Protein AF-A0A817PTA2-F1 (afdb_monomer_lite)

Radius of gyration: 47.69 Å; chains: 1; bounding box: 137×33×116 Å

Sequence (138 aa):
MSSNSASPVATESNGPLSSGISLTSTTACDDRTCSTAKCALCLHCSQQYCFVHFLKHNEQLSLNAYNFTLAIDQLVEDQIKNLKLDESLRRTIHSLDQWRKNLIRTIEYVYQEKLSSIKSNYIQLSNYLQQFQFEQSS

Structure (mmCIF, N/CA/C/O backbone):
data_AF-A0A817PTA2-F1
#
_entry.id   AF-A0A817PTA2-F1
#
loop_
_atom_site.group_PDB
_atom_site.id
_atom_site.type_symbol
_atom_site.label_atom_id
_atom_site.label_alt_id
_atom_site.label_comp_id
_atom_site.label_asym_id
_atom_site.label_entity_id
_atom_site.label_seq_id
_atom_site.pdbx_PDB_ins_code
_atom_site.Cartn_x
_atom_site.Cartn_y
_atom_site.Cartn_z
_atom_site.occupancy
_atom_site.B_iso_or_equiv
_atom_site.auth_seq_id
_atom_site.auth_comp_id
_atom_site.auth_asym_id
_atom_site.auth_atom_id
_atom_site.pdbx_PDB_model_num
ATOM 1 N N . MET A 1 1 ? 91.886 -22.138 -30.788 1.00 37.72 1 MET A N 1
ATOM 2 C CA . MET A 1 1 ? 90.769 -23.017 -31.193 1.00 37.72 1 MET A CA 1
ATOM 3 C C . MET A 1 1 ? 89.568 -22.552 -30.378 1.00 37.72 1 MET A C 1
ATOM 5 O O . MET A 1 1 ? 89.626 -22.683 -29.167 1.00 37.72 1 MET A O 1
ATOM 9 N N . SER A 1 2 ? 88.738 -21.639 -30.899 1.00 37.03 2 SER A N 1
ATOM 10 C CA . SER A 1 2 ? 87.496 -21.935 -31.658 1.00 37.03 2 SER A CA 1
ATOM 11 C C . SER A 1 2 ? 86.512 -22.720 -30.760 1.00 37.03 2 SER A C 1
ATOM 13 O O . SER A 1 2 ? 86.901 -23.774 -30.282 1.00 37.03 2 SER A O 1
ATOM 15 N N . SER A 1 3 ? 85.280 -22.308 -30.429 1.00 38.25 3 SER A N 1
ATOM 16 C CA . SER A 1 3 ? 84.299 -21.501 -31.167 1.00 38.25 3 SER A CA 1
ATOM 17 C C . SER A 1 3 ? 83.115 -21.053 -30.277 1.00 38.25 3 SER A C 1
ATOM 19 O O . SER A 1 3 ? 82.747 -21.754 -29.345 1.00 38.25 3 SER A O 1
ATOM 21 N N . ASN A 1 4 ? 82.514 -19.925 -30.673 1.00 38.53 4 ASN A N 1
ATOM 22 C CA . ASN A 1 4 ? 81.093 -19.531 -30.741 1.00 38.53 4 ASN A CA 1
ATOM 23 C C . ASN A 1 4 ? 80.056 -19.754 -29.616 1.00 38.53 4 ASN A C 1
ATOM 25 O O . ASN A 1 4 ? 79.718 -20.859 -29.207 1.00 38.53 4 ASN A O 1
ATOM 29 N N . SER A 1 5 ? 79.424 -18.613 -29.324 1.00 45.66 5 SER A N 1
ATOM 30 C CA . SER A 1 5 ? 78.150 -18.307 -28.670 1.00 45.66 5 SER A CA 1
ATOM 31 C C . SER A 1 5 ? 76.898 -18.879 -29.357 1.00 45.66 5 SER A C 1
ATOM 33 O O . SER A 1 5 ? 76.842 -18.897 -30.584 1.00 45.66 5 SER A O 1
ATOM 35 N N . ALA A 1 6 ? 75.860 -19.198 -28.566 1.00 37.19 6 ALA A N 1
ATOM 36 C CA . ALA A 1 6 ? 74.471 -18.701 -28.684 1.00 37.19 6 ALA A CA 1
ATOM 37 C C . ALA A 1 6 ? 73.529 -19.505 -27.758 1.00 37.19 6 ALA A C 1
ATOM 39 O O . ALA A 1 6 ? 73.416 -20.720 -27.897 1.00 37.19 6 ALA A O 1
ATOM 40 N N . SER A 1 7 ? 72.821 -18.824 -26.850 1.00 42.94 7 SER A N 1
ATOM 41 C CA . SER A 1 7 ? 71.693 -19.388 -26.085 1.00 42.94 7 SER A CA 1
ATOM 42 C C . SER A 1 7 ? 70.368 -18.920 -26.705 1.00 42.94 7 SER A C 1
ATOM 44 O O . SER A 1 7 ? 70.291 -17.765 -27.131 1.00 42.94 7 SER A O 1
ATOM 46 N N . PRO A 1 8 ? 69.332 -19.775 -26.783 1.00 43.94 8 PRO A N 1
ATOM 47 C CA . PRO A 1 8 ? 68.105 -19.474 -27.511 1.00 43.94 8 PRO A CA 1
ATOM 48 C C . PRO A 1 8 ? 67.185 -18.537 -26.718 1.00 43.94 8 PRO A C 1
ATOM 50 O O . PRO A 1 8 ? 66.996 -18.684 -25.512 1.00 43.94 8 PRO A O 1
ATOM 53 N N . VAL A 1 9 ? 66.595 -17.580 -27.433 1.00 41.28 9 VAL A N 1
ATOM 54 C CA . VAL A 1 9 ? 65.536 -16.685 -26.956 1.00 41.28 9 VAL A CA 1
ATOM 55 C C . VAL A 1 9 ? 64.239 -17.482 -26.793 1.00 41.28 9 VAL A C 1
ATOM 57 O O . VAL A 1 9 ? 63.790 -18.153 -27.724 1.00 41.28 9 VAL A O 1
ATOM 60 N N . ALA A 1 10 ? 63.629 -17.396 -25.610 1.00 39.06 10 ALA A N 1
ATOM 61 C CA . ALA A 1 10 ? 62.280 -17.884 -25.354 1.00 39.06 10 ALA A CA 1
ATOM 62 C C . ALA A 1 10 ? 61.287 -17.127 -26.250 1.00 39.06 10 ALA A C 1
ATOM 64 O O . ALA A 1 10 ? 61.182 -15.905 -26.176 1.00 39.06 10 ALA A O 1
ATOM 65 N N . THR A 1 11 ? 60.584 -17.854 -27.118 1.00 41.44 11 THR A N 1
ATOM 66 C CA . THR A 1 11 ? 59.495 -17.303 -27.931 1.00 41.44 11 THR A CA 1
ATOM 67 C C . THR A 1 11 ? 58.186 -17.664 -27.240 1.00 41.44 11 THR A C 1
ATOM 69 O O . THR A 1 11 ? 57.843 -18.841 -27.148 1.00 41.44 11 THR A O 1
ATOM 72 N N . GLU A 1 12 ? 57.488 -16.664 -26.703 1.00 41.22 12 GLU A N 1
ATOM 73 C CA . GLU A 1 12 ? 56.163 -16.827 -26.108 1.00 41.22 12 GLU A CA 1
ATOM 74 C C . GLU A 1 12 ? 55.150 -17.241 -27.181 1.00 41.22 12 GLU A C 1
ATOM 76 O O . GLU A 1 12 ? 54.826 -16.498 -28.108 1.00 41.22 12 GLU A O 1
ATOM 81 N N . SER A 1 13 ? 54.638 -18.459 -27.039 1.00 44.88 13 SER A N 1
ATOM 82 C CA . SER A 1 13 ? 53.473 -18.964 -27.748 1.00 44.88 13 SER A CA 1
ATOM 83 C C . SER A 1 13 ? 52.199 -18.439 -27.079 1.00 44.88 13 SER A C 1
ATOM 85 O O . SER A 1 13 ? 51.704 -19.051 -26.136 1.00 44.88 13 SER A O 1
ATOM 87 N N . ASN A 1 14 ? 51.646 -17.336 -27.580 1.00 40.00 14 ASN A N 1
ATOM 88 C CA . ASN A 1 14 ? 50.284 -16.907 -27.257 1.00 40.00 14 ASN A CA 1
ATOM 89 C C . ASN A 1 14 ? 49.421 -16.999 -28.516 1.00 40.00 14 ASN A C 1
ATOM 91 O O . ASN A 1 14 ? 49.370 -16.078 -29.328 1.00 40.00 14 ASN A O 1
ATOM 95 N N . GLY A 1 15 ? 48.741 -18.132 -28.688 1.00 40.53 15 GLY A N 1
ATOM 96 C CA . GLY A 1 15 ? 47.577 -18.184 -29.567 1.00 40.53 15 GLY A CA 1
ATOM 97 C C . GLY A 1 15 ? 46.357 -17.592 -28.857 1.00 40.53 15 GLY A C 1
ATOM 98 O O . GLY A 1 15 ? 46.237 -17.746 -27.642 1.00 40.53 15 GLY A O 1
ATOM 99 N N . PRO A 1 16 ? 45.402 -16.997 -29.587 1.00 42.09 16 PRO A N 1
ATOM 100 C CA . PRO A 1 16 ? 44.031 -16.925 -29.119 1.00 42.09 16 PRO A CA 1
ATOM 101 C C . PRO A 1 16 ? 43.144 -17.912 -29.882 1.00 42.09 16 PRO A C 1
ATOM 103 O O . PRO A 1 16 ? 43.141 -17.989 -31.111 1.00 42.09 16 PRO A O 1
ATOM 106 N N . LEU A 1 17 ? 42.383 -18.650 -29.076 1.00 35.66 17 LEU A N 1
ATOM 107 C CA . LEU A 1 17 ? 41.215 -19.454 -29.405 1.00 35.66 17 LEU A CA 1
ATOM 108 C C . LEU A 1 17 ? 40.290 -18.779 -30.431 1.00 35.66 17 LEU A C 1
ATOM 110 O O . LEU A 1 17 ? 39.955 -17.601 -30.329 1.00 35.66 17 LEU A O 1
ATOM 114 N N . SER A 1 18 ? 39.801 -19.598 -31.359 1.00 42.44 18 SER A N 1
ATOM 115 C CA . SER A 1 18 ? 38.672 -19.290 -32.231 1.00 42.44 18 SER A CA 1
ATOM 116 C C . SER A 1 18 ? 37.392 -19.030 -31.433 1.00 42.44 18 SER A C 1
ATOM 118 O O . SER A 1 18 ? 36.870 -19.940 -30.795 1.00 42.44 18 SER A O 1
ATOM 120 N N . SER A 1 19 ? 36.821 -17.840 -31.601 1.00 40.50 19 SER A N 1
ATOM 121 C CA . SER A 1 19 ? 35.368 -17.653 -31.633 1.00 40.50 19 SER A CA 1
ATOM 122 C C . SER A 1 19 ? 35.022 -17.282 -33.068 1.00 40.50 19 SER A C 1
ATOM 124 O O . SER A 1 19 ? 35.173 -16.134 -33.481 1.00 40.50 19 SER A O 1
ATOM 126 N N . GLY A 1 20 ? 34.653 -18.290 -33.860 1.00 39.00 20 GLY A N 1
ATOM 127 C CA . GLY A 1 20 ? 34.265 -18.141 -35.257 1.00 39.00 20 GLY A CA 1
ATOM 128 C C . GLY A 1 20 ? 32.968 -17.352 -35.393 1.00 39.00 20 GLY A C 1
ATOM 129 O O . GLY A 1 20 ? 31.898 -17.931 -35.539 1.00 39.00 20 GLY A O 1
ATOM 130 N N . ILE A 1 21 ? 33.065 -16.025 -35.379 1.00 44.75 21 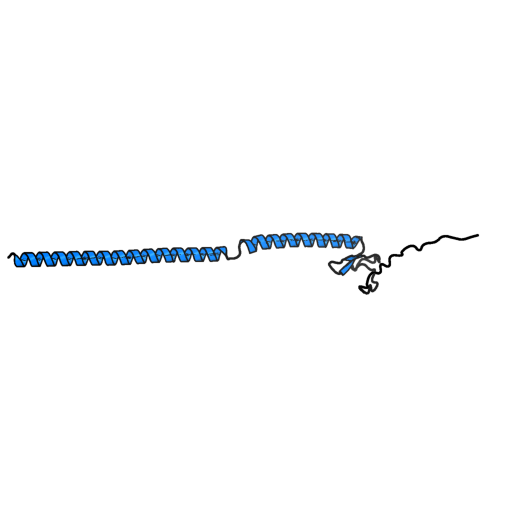ILE A N 1
ATOM 131 C CA . ILE A 1 21 ? 32.082 -15.165 -36.027 1.00 44.75 21 ILE A CA 1
ATOM 132 C C . ILE A 1 21 ? 32.496 -15.170 -37.494 1.00 44.75 21 ILE A C 1
ATOM 134 O O . ILE A 1 21 ? 33.530 -14.604 -37.849 1.00 44.75 21 ILE A O 1
ATOM 138 N N . SER A 1 22 ? 31.737 -15.858 -38.348 1.00 38.38 22 SER A N 1
ATOM 139 C CA . SER A 1 22 ? 31.883 -15.671 -39.790 1.00 38.38 22 SER A CA 1
ATOM 140 C C . SER A 1 22 ? 31.573 -14.207 -40.092 1.00 38.38 22 SER A C 1
ATOM 142 O O . SER A 1 22 ? 30.410 -13.828 -40.202 1.00 38.38 22 SER A O 1
ATOM 144 N N . LEU A 1 23 ? 32.613 -13.373 -40.198 1.00 47.88 23 LEU A N 1
ATOM 145 C CA . LEU A 1 23 ? 32.540 -12.079 -40.862 1.00 47.88 23 LEU A CA 1
ATOM 146 C C . LEU A 1 23 ? 32.273 -12.364 -42.344 1.00 47.88 23 LEU A C 1
ATOM 148 O O . LEU A 1 23 ? 33.177 -12.344 -43.179 1.00 47.88 23 LEU A O 1
ATOM 152 N N . THR A 1 24 ? 31.023 -12.656 -42.696 1.00 48.19 24 THR A N 1
ATOM 153 C CA . THR A 1 24 ? 30.568 -12.500 -44.073 1.00 48.19 24 THR A CA 1
ATOM 154 C C . THR A 1 24 ? 30.580 -11.008 -44.365 1.00 48.19 24 THR A C 1
ATOM 156 O O . THR A 1 24 ? 29.626 -10.290 -44.077 1.00 48.19 24 THR A O 1
ATOM 159 N N . SER A 1 25 ? 31.740 -10.563 -44.852 1.00 54.16 25 SER A N 1
ATOM 160 C CA . SER A 1 25 ? 32.028 -9.318 -45.554 1.00 54.16 25 SER A CA 1
ATOM 161 C C . SER A 1 25 ? 30.770 -8.648 -46.111 1.00 54.16 25 SER A C 1
ATOM 163 O O . SER A 1 25 ? 30.390 -8.855 -47.261 1.00 54.16 25 SER A O 1
ATOM 165 N N . THR A 1 26 ? 30.161 -7.789 -45.306 1.00 56.81 26 THR A N 1
ATOM 166 C CA . THR A 1 26 ? 29.329 -6.708 -45.817 1.00 56.81 26 THR A CA 1
ATOM 167 C C . THR A 1 26 ? 29.875 -5.474 -45.146 1.00 56.81 26 THR A C 1
ATOM 169 O O . THR A 1 26 ? 29.520 -5.173 -44.022 1.00 56.81 26 THR A O 1
ATOM 172 N N . THR A 1 27 ? 30.847 -4.835 -45.788 1.00 65.94 27 THR A N 1
ATOM 173 C CA . THR A 1 27 ? 31.553 -3.659 -45.263 1.00 65.94 27 THR A CA 1
ATOM 174 C C . THR A 1 27 ? 30.739 -2.367 -45.423 1.00 65.94 27 THR A C 1
ATOM 176 O O . THR A 1 27 ? 31.224 -1.272 -45.138 1.00 65.94 27 THR A O 1
ATOM 179 N N . ALA A 1 28 ? 29.501 -2.483 -45.905 1.00 74.81 28 ALA A N 1
ATOM 180 C CA . ALA A 1 28 ? 28.605 -1.376 -46.183 1.00 74.81 28 ALA A CA 1
ATOM 181 C C . ALA A 1 28 ? 27.877 -0.901 -44.920 1.00 74.81 28 ALA A C 1
ATOM 183 O O . ALA A 1 28 ? 27.658 -1.656 -43.978 1.00 74.81 28 ALA A O 1
ATOM 184 N N . CYS A 1 29 ? 27.514 0.376 -44.921 1.00 82.75 29 CYS A N 1
ATOM 185 C CA . CYS A 1 29 ? 26.744 0.989 -43.851 1.00 82.75 29 CYS A CA 1
ATOM 186 C C . CYS A 1 29 ? 25.283 0.524 -43.936 1.00 82.75 29 CYS A C 1
ATOM 188 O O . CYS A 1 29 ? 24.697 0.549 -45.014 1.00 82.75 29 CYS A O 1
ATOM 190 N N . ASP A 1 30 ? 24.670 0.194 -42.801 1.00 85.81 30 ASP A N 1
ATOM 191 C CA . ASP A 1 30 ? 23.260 -0.218 -42.716 1.00 85.81 30 ASP A CA 1
ATOM 192 C C . ASP A 1 30 ? 22.273 0.947 -42.904 1.00 85.81 30 ASP A C 1
ATOM 194 O O . ASP A 1 30 ? 21.062 0.744 -43.038 1.00 85.81 30 ASP A O 1
ATOM 198 N N . ASP A 1 31 ? 22.774 2.185 -42.952 1.00 82.50 31 ASP A N 1
ATOM 199 C CA . ASP A 1 31 ? 21.988 3.301 -43.461 1.00 82.50 31 ASP A CA 1
ATOM 200 C C . ASP A 1 31 ? 21.835 3.125 -44.975 1.00 82.50 31 ASP A C 1
ATOM 202 O O . ASP A 1 31 ? 22.796 3.271 -45.731 1.00 82.50 31 ASP A O 1
ATOM 206 N N . ARG A 1 32 ? 20.607 2.827 -45.414 1.00 77.62 32 ARG A N 1
ATOM 207 C CA . ARG A 1 32 ? 20.261 2.498 -46.808 1.00 77.62 32 ARG A CA 1
ATOM 208 C C . ARG A 1 32 ? 20.653 3.577 -47.820 1.00 77.62 32 ARG A C 1
ATOM 210 O O . ARG A 1 32 ? 20.700 3.294 -49.013 1.00 77.62 32 ARG A O 1
ATOM 217 N N . THR A 1 33 ? 20.892 4.804 -47.364 1.00 82.12 33 THR A N 1
ATOM 218 C CA . THR A 1 33 ? 21.299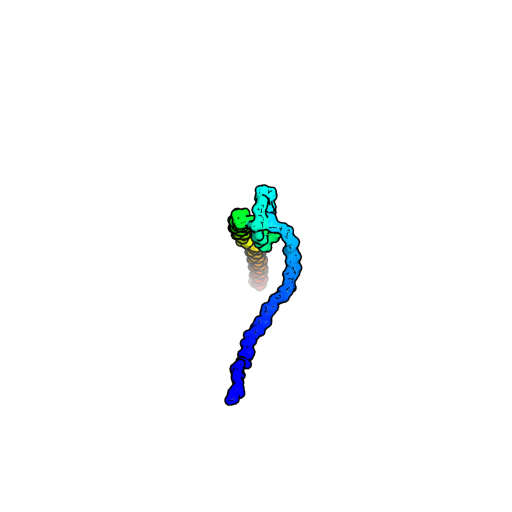 5.931 -48.215 1.00 82.12 33 THR A CA 1
ATOM 219 C C . THR A 1 33 ? 22.817 6.123 -48.279 1.00 82.12 33 THR A C 1
ATOM 221 O O . THR A 1 33 ? 23.312 6.926 -49.069 1.00 82.12 33 THR A O 1
ATOM 224 N N . CYS A 1 34 ? 23.573 5.371 -47.479 1.00 82.81 34 CYS A N 1
ATOM 225 C CA . CYS A 1 34 ? 25.013 5.485 -47.338 1.00 82.81 34 CYS A CA 1
ATOM 226 C C . CYS A 1 34 ? 25.743 4.375 -48.102 1.00 82.81 34 CYS A C 1
ATOM 228 O O . CYS A 1 34 ? 25.618 3.196 -47.793 1.00 82.81 34 CYS A O 1
ATOM 230 N N . SER A 1 35 ? 26.584 4.755 -49.064 1.00 78.56 35 SER A N 1
ATOM 231 C CA . SER A 1 35 ? 27.403 3.824 -49.856 1.00 78.56 35 SER A CA 1
ATOM 232 C C . SER A 1 35 ? 28.805 3.577 -49.276 1.00 78.56 35 SER A C 1
ATOM 234 O O . SER A 1 35 ? 29.649 2.951 -49.918 1.00 78.56 35 SER A O 1
ATOM 236 N N . THR A 1 36 ? 29.091 4.073 -48.068 1.00 80.75 36 THR A N 1
ATOM 237 C CA . THR A 1 36 ? 30.429 3.994 -47.467 1.00 80.75 36 THR A CA 1
ATOM 238 C C . THR A 1 36 ? 30.770 2.562 -47.055 1.00 80.75 36 THR A C 1
ATOM 240 O O . THR A 1 36 ? 30.088 1.971 -46.225 1.00 80.75 36 THR A O 1
ATOM 243 N N . ALA A 1 37 ? 31.879 2.037 -47.586 1.00 71.81 37 ALA A N 1
ATOM 244 C CA . ALA A 1 37 ? 32.356 0.670 -47.352 1.00 71.81 37 ALA A CA 1
ATOM 245 C C . ALA A 1 37 ? 33.306 0.519 -46.141 1.00 71.81 37 ALA A C 1
ATOM 247 O O . ALA A 1 37 ? 33.968 -0.501 -45.993 1.00 71.81 37 ALA A O 1
ATOM 248 N N . LYS A 1 38 ? 33.469 1.549 -45.304 1.00 75.81 38 LYS A N 1
ATOM 249 C CA . LYS A 1 38 ? 34.291 1.485 -44.082 1.00 75.81 38 LYS A CA 1
ATOM 250 C C . LYS A 1 38 ? 33.379 1.640 -42.877 1.00 75.81 38 LYS A C 1
ATOM 252 O O . LYS A 1 38 ? 33.096 2.768 -42.470 1.00 75.81 38 LYS A O 1
ATOM 257 N N . CYS A 1 39 ? 32.917 0.513 -42.347 1.00 81.19 39 CYS A N 1
ATOM 258 C CA . CYS A 1 39 ? 31.938 0.473 -41.269 1.00 81.19 39 CYS A CA 1
ATOM 259 C C . CYS A 1 39 ? 32.453 -0.294 -40.052 1.00 81.19 39 CYS A C 1
ATOM 261 O O . CYS A 1 39 ? 33.237 -1.233 -40.176 1.00 81.19 39 CYS A O 1
ATOM 263 N N . ALA A 1 40 ? 32.014 0.142 -38.876 1.00 82.06 40 ALA A N 1
ATOM 264 C CA . ALA A 1 40 ? 32.222 -0.525 -37.603 1.00 82.06 40 ALA A CA 1
ATOM 265 C C . ALA A 1 40 ? 30.901 -1.138 -37.126 1.00 82.06 40 ALA A C 1
ATOM 267 O O . ALA A 1 40 ? 29.828 -0.581 -37.363 1.00 82.06 40 ALA A O 1
ATOM 268 N N . LEU A 1 41 ? 30.988 -2.276 -36.440 1.00 84.69 41 LEU A N 1
ATOM 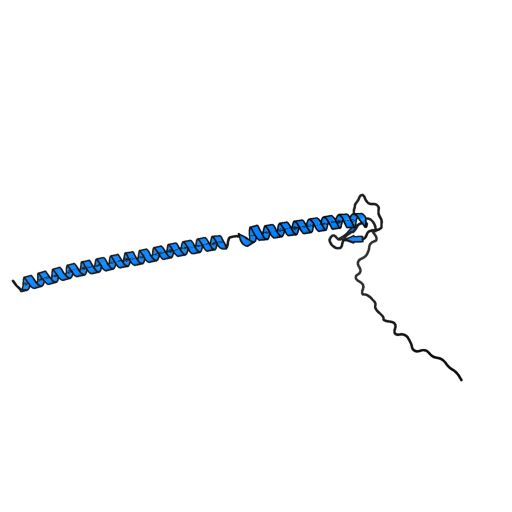269 C CA . LEU A 1 41 ? 29.840 -2.960 -35.855 1.00 84.69 41 LEU A CA 1
ATOM 270 C C . LEU A 1 41 ? 29.442 -2.298 -34.529 1.00 84.69 41 LEU A C 1
ATOM 272 O O . LEU A 1 41 ? 30.251 -2.194 -33.608 1.00 84.69 41 LEU A O 1
ATOM 276 N N . CYS A 1 42 ? 28.179 -1.907 -34.403 1.00 85.62 42 CYS A N 1
ATOM 277 C CA . CYS A 1 42 ? 27.570 -1.562 -33.128 1.00 85.62 42 CYS A CA 1
ATOM 278 C C . CYS A 1 42 ? 27.214 -2.843 -32.368 1.00 85.62 42 CYS A C 1
ATOM 280 O O . CYS A 1 42 ? 26.366 -3.619 -32.803 1.00 85.62 42 CYS A O 1
ATOM 282 N N . LEU A 1 43 ? 27.828 -3.065 -31.206 1.00 84.25 43 LEU A N 1
ATOM 283 C CA . LEU A 1 43 ? 27.586 -4.274 -30.409 1.00 84.25 43 LEU A CA 1
ATOM 284 C C . LEU A 1 43 ? 26.217 -4.287 -29.710 1.00 84.25 43 LEU A C 1
ATOM 286 O O . LEU A 1 43 ? 25.753 -5.354 -29.324 1.00 84.25 43 LEU A O 1
ATOM 290 N N . HIS A 1 44 ? 25.555 -3.134 -29.572 1.00 83.38 44 HIS A N 1
ATOM 291 C CA . HIS A 1 44 ? 24.237 -3.045 -28.937 1.00 83.38 44 HIS A CA 1
ATOM 292 C C . HIS A 1 44 ? 23.094 -3.520 -29.842 1.00 83.38 44 HIS A C 1
ATOM 294 O O . HIS A 1 44 ? 22.144 -4.121 -29.351 1.00 83.38 44 HIS A O 1
ATOM 300 N N . CYS A 1 45 ? 23.173 -3.255 -31.147 1.00 86.25 45 CYS A N 1
ATOM 301 C CA . CYS A 1 45 ? 22.115 -3.585 -32.112 1.00 86.25 45 CYS A CA 1
ATOM 302 C C . CYS A 1 45 ? 22.587 -4.494 -33.256 1.00 86.25 45 CYS A C 1
ATOM 304 O O . CYS A 1 45 ? 21.796 -4.833 -34.132 1.00 86.25 45 CYS A O 1
ATOM 306 N N . SER A 1 46 ? 23.870 -4.868 -33.260 1.00 88.31 46 SER A N 1
ATOM 307 C CA . SER A 1 46 ? 24.520 -5.669 -34.304 1.00 88.31 46 SER A CA 1
ATOM 308 C C . SER A 1 46 ? 24.458 -5.055 -35.712 1.00 88.31 46 SER A C 1
ATOM 310 O O . SER A 1 46 ? 24.623 -5.775 -36.694 1.00 88.31 46 SER A O 1
ATOM 312 N N . GLN A 1 47 ? 24.256 -3.737 -35.817 1.00 87.81 47 GLN A N 1
ATOM 313 C CA . GLN A 1 47 ? 24.242 -2.998 -37.086 1.00 87.81 47 GLN A CA 1
ATOM 314 C C . GLN A 1 47 ? 25.614 -2.396 -37.397 1.00 87.81 47 GLN A C 1
ATOM 316 O O . GLN A 1 47 ? 26.362 -2.024 -36.493 1.00 87.81 47 GLN A O 1
ATOM 321 N N . GLN A 1 48 ? 25.956 -2.294 -38.676 1.00 88.25 48 GLN A N 1
ATOM 322 C CA . GLN A 1 48 ? 27.208 -1.734 -39.164 1.00 88.25 48 GLN A CA 1
ATOM 323 C C . GLN A 1 48 ? 27.028 -0.293 -39.625 1.00 88.25 48 GLN A C 1
ATOM 325 O O . GLN A 1 48 ? 26.192 0.011 -40.472 1.00 88.25 48 GLN A O 1
ATOM 330 N N . TYR A 1 49 ? 27.867 0.607 -39.123 1.00 88.38 49 TYR A N 1
ATOM 331 C CA . TYR A 1 49 ? 27.802 2.018 -39.482 1.00 88.38 49 TYR A CA 1
ATOM 332 C C . TYR A 1 49 ? 29.158 2.564 -39.889 1.00 88.38 49 TYR A C 1
ATOM 334 O O . TYR A 1 49 ? 30.179 2.269 -39.266 1.00 88.38 49 TYR A O 1
ATOM 342 N N . CYS A 1 50 ? 29.170 3.426 -40.904 1.00 90.06 50 CYS A N 1
ATOM 343 C CA . CYS A 1 50 ? 30.327 4.272 -41.149 1.00 90.06 50 CYS A CA 1
ATOM 344 C C . CYS A 1 50 ? 30.518 5.232 -39.967 1.00 90.06 50 CYS A C 1
ATOM 346 O O . CYS A 1 50 ? 29.573 5.506 -39.229 1.00 90.06 50 CYS A O 1
ATOM 348 N N . PHE A 1 51 ? 31.725 5.771 -39.790 1.00 87.12 51 PHE A N 1
ATOM 349 C CA . PHE A 1 51 ? 32.062 6.587 -38.616 1.00 87.12 51 PHE A CA 1
ATOM 350 C C . PHE A 1 51 ? 31.043 7.707 -38.324 1.00 87.12 51 PHE A C 1
ATOM 352 O O . PHE A 1 51 ? 30.624 7.884 -37.185 1.00 87.12 51 PHE A O 1
ATOM 359 N N . VAL A 1 52 ? 30.578 8.413 -39.361 1.00 89.12 52 VAL A N 1
ATOM 360 C CA . VAL A 1 52 ? 29.603 9.508 -39.220 1.00 89.12 52 VAL A CA 1
ATOM 361 C C . VAL A 1 52 ? 28.241 9.001 -38.734 1.00 89.12 52 VAL A C 1
ATOM 363 O O . VAL A 1 52 ? 27.664 9.566 -37.807 1.00 89.12 52 VAL A O 1
ATOM 366 N N . HIS A 1 53 ? 27.729 7.913 -39.314 1.00 90.25 53 HIS A N 1
ATOM 367 C CA . HIS A 1 53 ? 26.453 7.334 -38.887 1.00 90.25 53 HIS A CA 1
ATOM 368 C C . HIS A 1 53 ? 26.554 6.619 -37.544 1.00 90.25 53 HIS A C 1
ATOM 370 O O . HIS A 1 53 ? 25.582 6.613 -36.798 1.00 90.25 53 HIS A O 1
ATOM 376 N N . PHE A 1 54 ? 27.731 6.102 -37.192 1.00 89.44 54 PHE A N 1
ATOM 377 C CA . PHE A 1 54 ? 27.983 5.529 -35.878 1.00 89.44 54 PHE A CA 1
ATOM 378 C C . PHE A 1 54 ? 27.861 6.593 -34.783 1.00 89.44 54 PHE A C 1
ATOM 380 O O . PHE A 1 54 ? 27.223 6.346 -33.765 1.00 89.44 54 PHE A O 1
ATOM 387 N N . LEU A 1 55 ? 28.398 7.798 -35.008 1.00 89.00 55 LEU A N 1
ATOM 388 C CA . LEU A 1 55 ? 28.256 8.914 -34.068 1.00 89.00 55 LEU A CA 1
ATOM 389 C C . LEU A 1 55 ? 26.790 9.321 -33.880 1.00 89.00 55 LEU A C 1
ATOM 391 O O . LEU A 1 55 ? 26.331 9.428 -32.746 1.00 89.00 55 LEU A O 1
ATOM 395 N N . LYS A 1 56 ? 26.038 9.466 -34.978 1.00 89.94 56 LYS A N 1
ATOM 396 C CA . LYS A 1 56 ? 24.603 9.792 -34.930 1.00 89.94 56 LYS A CA 1
ATOM 397 C C . LYS A 1 56 ? 23.784 8.698 -34.235 1.00 89.94 56 LYS A C 1
ATOM 399 O O . LYS A 1 56 ? 22.903 8.988 -33.431 1.00 89.94 56 LYS A O 1
ATOM 404 N N . HIS A 1 57 ? 24.086 7.437 -34.528 1.00 89.50 57 HIS A N 1
ATOM 405 C CA . HIS A 1 57 ? 23.461 6.290 -33.879 1.00 89.50 57 HIS A CA 1
ATOM 406 C C . HIS A 1 57 ? 23.757 6.268 -32.373 1.00 89.50 57 HIS A C 1
ATOM 408 O O . HIS A 1 57 ? 22.852 6.066 -31.569 1.00 89.50 57 HIS A O 1
ATOM 414 N N . ASN A 1 58 ? 25.003 6.536 -31.980 1.00 87.31 58 ASN A N 1
ATOM 415 C CA . ASN A 1 58 ? 25.409 6.580 -30.579 1.00 87.31 58 ASN A CA 1
ATOM 416 C C . ASN A 1 58 ? 24.751 7.737 -29.811 1.00 87.31 58 ASN A C 1
ATOM 418 O O . ASN A 1 58 ? 24.339 7.565 -28.665 1.00 87.31 58 ASN A O 1
ATOM 422 N N . GLU A 1 59 ? 24.603 8.902 -30.442 1.00 90.50 59 GLU A N 1
ATOM 423 C CA . GLU A 1 59 ? 23.853 10.029 -29.881 1.00 90.50 59 GLU A CA 1
ATOM 424 C C . GLU A 1 59 ? 22.386 9.648 -29.641 1.00 90.50 59 GLU A C 1
ATOM 426 O O . GLU A 1 59 ? 21.852 9.868 -28.554 1.00 90.50 59 GLU A O 1
ATOM 431 N N . GLN A 1 60 ? 21.755 8.977 -30.608 1.00 89.94 60 GLN A N 1
ATOM 432 C CA . GLN A 1 60 ? 20.382 8.496 -30.466 1.00 89.94 60 GLN A CA 1
ATOM 433 C C . GLN A 1 60 ? 20.244 7.433 -29.366 1.00 89.94 60 GLN A C 1
ATOM 435 O O . GLN A 1 60 ? 19.296 7.482 -28.584 1.00 89.94 60 GLN A O 1
ATOM 440 N N . LEU A 1 61 ? 21.187 6.490 -29.269 1.00 87.94 61 LEU A N 1
ATOM 441 C CA . LEU A 1 61 ? 21.219 5.512 -28.179 1.00 87.94 61 LEU A CA 1
ATOM 442 C C . LEU A 1 61 ? 21.372 6.193 -26.817 1.00 87.94 61 LEU A C 1
ATOM 444 O O . LEU A 1 61 ? 20.678 5.821 -25.873 1.00 87.94 61 LEU A O 1
ATOM 448 N N . SER A 1 62 ? 22.229 7.209 -26.726 1.00 88.12 62 SER A N 1
ATOM 449 C CA . SER A 1 62 ? 22.456 7.971 -25.494 1.00 88.12 62 SER A CA 1
ATOM 450 C C . SER A 1 62 ? 21.201 8.735 -25.068 1.00 88.12 62 SER A C 1
ATOM 452 O O . SER A 1 62 ? 20.816 8.696 -23.900 1.00 88.12 62 SER A O 1
ATOM 454 N N . LEU A 1 63 ? 20.511 9.368 -26.021 1.00 91.44 63 LEU A N 1
ATOM 455 C CA . LEU A 1 63 ? 19.240 10.046 -25.771 1.00 91.44 63 LEU A CA 1
ATOM 456 C C . LEU A 1 63 ? 18.155 9.060 -25.317 1.00 91.44 63 LEU A C 1
ATOM 458 O O . LEU A 1 63 ? 17.426 9.330 -24.365 1.00 91.44 63 LEU A O 1
ATOM 462 N N . ASN A 1 64 ? 18.067 7.896 -25.965 1.00 87.69 64 ASN A N 1
ATOM 463 C CA . ASN A 1 64 ? 17.124 6.851 -25.578 1.00 87.69 64 ASN A CA 1
ATOM 464 C C . ASN A 1 64 ? 17.414 6.332 -24.167 1.00 87.69 64 ASN A C 1
ATOM 466 O O . ASN A 1 64 ? 16.486 6.199 -23.375 1.00 87.69 64 ASN A O 1
ATOM 470 N N . ALA A 1 65 ? 18.683 6.080 -23.835 1.00 85.81 65 ALA A N 1
ATOM 471 C CA . ALA A 1 65 ? 19.090 5.657 -22.499 1.00 85.81 65 ALA A CA 1
ATOM 472 C C . ALA A 1 65 ? 18.675 6.686 -21.436 1.00 85.81 65 ALA A C 1
ATOM 474 O O . ALA A 1 65 ? 18.075 6.310 -20.433 1.00 85.81 65 ALA A O 1
ATOM 475 N N . TYR A 1 66 ? 18.899 7.977 -21.698 1.00 89.38 66 TYR A N 1
ATOM 476 C CA . TYR A 1 66 ? 18.466 9.058 -20.812 1.00 89.38 66 TYR A CA 1
ATOM 477 C C . TYR A 1 66 ? 16.939 9.090 -20.622 1.00 89.38 66 TYR A C 1
ATOM 479 O O . TYR A 1 66 ? 16.451 9.158 -19.494 1.00 89.38 66 TYR A O 1
ATOM 487 N N . ASN A 1 67 ? 16.173 8.964 -21.709 1.00 89.44 67 ASN A N 1
ATOM 488 C CA . ASN A 1 67 ? 14.710 8.912 -21.646 1.00 89.44 67 ASN A CA 1
ATOM 489 C C . ASN A 1 67 ? 14.204 7.690 -20.863 1.00 89.44 67 ASN A C 1
ATOM 491 O O . ASN A 1 67 ? 13.226 7.799 -20.123 1.00 89.44 67 ASN A O 1
ATOM 495 N N . PHE A 1 68 ? 14.870 6.537 -20.987 1.00 87.62 68 PHE A N 1
ATOM 496 C CA . PHE A 1 68 ? 14.537 5.353 -20.197 1.00 87.62 68 PHE A CA 1
ATOM 497 C C . PHE A 1 68 ? 14.813 5.557 -18.711 1.00 87.62 68 PHE A C 1
ATOM 499 O O . PHE A 1 68 ? 13.981 5.164 -17.899 1.00 87.62 68 PHE A O 1
ATOM 506 N N . THR A 1 69 ? 15.926 6.197 -18.344 1.00 89.12 69 THR A N 1
ATOM 507 C CA . THR A 1 69 ? 16.205 6.543 -16.944 1.00 89.12 69 THR A CA 1
ATOM 508 C C . THR A 1 69 ? 15.094 7.415 -16.363 1.00 89.12 69 THR A C 1
ATOM 510 O O . THR A 1 69 ? 14.550 7.074 -15.320 1.00 89.12 69 THR A O 1
ATOM 513 N N . LEU A 1 70 ? 14.663 8.457 -17.082 1.00 88.44 70 LEU A N 1
ATOM 514 C CA . LEU A 1 70 ? 13.555 9.310 -16.640 1.00 88.44 70 LEU A CA 1
ATOM 515 C C . LEU A 1 70 ? 12.237 8.542 -16.480 1.00 88.44 70 LEU A C 1
ATOM 517 O O . LEU A 1 70 ? 11.521 8.747 -15.503 1.00 88.44 70 LEU A O 1
ATOM 521 N N . ALA A 1 71 ? 11.912 7.651 -17.420 1.00 86.12 71 ALA A N 1
ATOM 522 C CA . ALA A 1 71 ? 10.703 6.835 -17.339 1.00 86.12 71 ALA A CA 1
ATOM 523 C C . ALA A 1 71 ? 10.746 5.851 -16.156 1.00 86.12 71 ALA A C 1
ATOM 525 O O . ALA A 1 71 ? 9.724 5.625 -15.508 1.00 86.12 71 ALA A O 1
ATOM 526 N N . ILE A 1 72 ? 11.919 5.283 -15.856 1.00 84.38 72 ILE A N 1
ATOM 527 C CA . ILE A 1 72 ? 12.130 4.425 -14.683 1.00 84.38 72 ILE A CA 1
ATOM 528 C C . ILE A 1 72 ? 11.969 5.239 -13.399 1.00 84.38 72 ILE A C 1
ATOM 530 O O . ILE A 1 72 ? 11.240 4.805 -12.511 1.00 84.38 72 ILE A O 1
ATOM 534 N N . ASP A 1 73 ? 12.582 6.418 -13.309 1.00 82.31 73 ASP A N 1
ATOM 535 C CA . ASP A 1 73 ? 12.487 7.278 -12.126 1.00 82.31 73 ASP A CA 1
ATOM 536 C C . ASP A 1 73 ? 11.037 7.708 -11.861 1.00 82.31 73 ASP A C 1
ATOM 538 O O . ASP A 1 73 ? 10.559 7.620 -10.730 1.00 82.31 73 ASP A O 1
ATOM 542 N N . GLN A 1 74 ? 10.298 8.080 -12.910 1.00 82.12 74 GLN A N 1
ATOM 543 C CA . GLN A 1 74 ? 8.868 8.386 -12.816 1.00 82.12 74 GLN A CA 1
ATOM 544 C C . GLN A 1 74 ? 8.050 7.173 -12.368 1.00 82.12 74 GLN A C 1
ATOM 546 O O . GLN A 1 74 ? 7.197 7.297 -11.495 1.00 82.12 74 GLN A O 1
ATOM 551 N N . LEU A 1 75 ? 8.328 5.981 -12.906 1.00 81.25 75 LEU A N 1
ATOM 552 C CA . LEU A 1 75 ? 7.655 4.756 -12.477 1.00 81.25 75 LEU A CA 1
ATOM 553 C C . LEU A 1 75 ? 7.936 4.451 -10.995 1.00 81.25 75 LEU A C 1
ATOM 555 O O . LEU A 1 75 ? 7.026 4.074 -10.261 1.00 81.25 75 LEU A O 1
ATOM 559 N N . VAL A 1 76 ? 9.178 4.613 -10.539 1.00 77.31 76 VAL A N 1
ATOM 560 C CA . VAL A 1 76 ? 9.569 4.376 -9.143 1.00 77.31 76 VAL A CA 1
ATOM 561 C C . VAL A 1 76 ? 8.877 5.370 -8.206 1.00 77.31 76 VAL A C 1
ATOM 563 O O . VAL A 1 76 ? 8.309 4.959 -7.192 1.00 77.31 76 VAL A O 1
ATOM 566 N N . GLU A 1 77 ? 8.870 6.656 -8.546 1.00 74.06 77 GLU A N 1
ATOM 567 C CA . GLU A 1 77 ? 8.192 7.693 -7.762 1.00 74.06 77 GLU A CA 1
ATOM 568 C C . GLU A 1 77 ? 6.669 7.492 -7.734 1.00 74.06 77 GLU A C 1
ATOM 570 O O . GLU A 1 77 ? 6.070 7.461 -6.657 1.00 74.06 77 GLU A O 1
ATOM 575 N N . ASP A 1 78 ? 6.036 7.280 -8.889 1.00 70.38 78 ASP A N 1
ATOM 576 C CA . ASP A 1 78 ? 4.575 7.239 -8.989 1.00 70.38 78 ASP A CA 1
ATOM 577 C C . ASP A 1 78 ? 3.985 5.905 -8.528 1.00 70.38 78 ASP A C 1
ATOM 579 O O . ASP A 1 78 ? 2.930 5.879 -7.889 1.00 70.38 78 ASP A O 1
ATOM 583 N N . GLN A 1 79 ? 4.644 4.784 -8.835 1.00 62.94 79 GLN A N 1
ATOM 584 C CA . GLN A 1 79 ? 4.118 3.454 -8.539 1.00 62.94 79 GLN A CA 1
ATOM 585 C C . GLN A 1 79 ? 4.650 2.895 -7.220 1.00 62.94 79 GLN A C 1
ATOM 587 O O . GLN A 1 79 ? 3.859 2.423 -6.405 1.00 62.94 79 GLN A O 1
ATOM 592 N N . ILE A 1 80 ? 5.954 2.959 -6.944 1.00 60.06 80 ILE A N 1
ATOM 593 C CA . ILE A 1 80 ? 6.511 2.258 -5.772 1.00 60.06 80 ILE A CA 1
ATOM 594 C C . ILE A 1 80 ? 6.207 3.002 -4.469 1.00 60.06 80 ILE A C 1
ATOM 596 O O . ILE A 1 80 ? 5.877 2.357 -3.474 1.00 60.06 80 ILE A O 1
ATOM 600 N N . LYS A 1 81 ? 6.230 4.341 -4.459 1.00 61.16 81 LYS A N 1
ATOM 601 C CA . LYS A 1 81 ? 5.893 5.099 -3.240 1.00 61.16 81 LYS A CA 1
ATOM 602 C C . LYS A 1 81 ? 4.402 5.068 -2.892 1.00 61.16 81 LYS A C 1
ATOM 604 O O . LYS A 1 81 ? 4.064 5.212 -1.721 1.00 61.16 81 LYS A O 1
ATOM 609 N N . ASN A 1 82 ? 3.519 4.847 -3.870 1.00 59.16 82 ASN A N 1
ATOM 610 C CA . ASN A 1 82 ? 2.071 5.030 -3.694 1.00 59.16 82 ASN A CA 1
ATOM 611 C C . ASN A 1 82 ? 1.216 3.763 -3.858 1.00 59.16 82 ASN A C 1
ATOM 613 O O . ASN A 1 82 ? 0.004 3.813 -3.623 1.00 59.16 82 ASN A O 1
ATOM 617 N N . LEU A 1 83 ? 1.767 2.610 -4.249 1.00 59.69 83 LEU A N 1
ATOM 618 C CA . LEU A 1 83 ? 0.931 1.438 -4.527 1.00 59.69 83 LEU A CA 1
ATOM 619 C C . LEU A 1 83 ? 0.498 0.690 -3.257 1.00 59.69 83 LEU A C 1
ATOM 621 O O . LEU A 1 83 ? 1.079 -0.304 -2.832 1.00 59.69 83 LEU A O 1
ATOM 625 N N . LYS A 1 84 ? -0.659 1.126 -2.747 1.00 57.09 84 LYS A N 1
ATOM 626 C CA . LYS A 1 84 ? -1.723 0.331 -2.098 1.00 57.09 84 LYS A CA 1
ATOM 627 C C . LYS A 1 84 ? -1.457 -0.281 -0.724 1.00 57.09 84 LYS A C 1
ATOM 629 O O . LYS A 1 84 ? -2.436 -0.509 -0.010 1.00 57.09 84 LYS A O 1
ATOM 634 N N . LEU A 1 85 ? -0.210 -0.527 -0.332 1.00 61.50 85 LEU A N 1
ATOM 635 C CA . LEU A 1 85 ? 0.087 -1.087 0.988 1.00 61.50 85 LEU A CA 1
ATOM 636 C C . LEU A 1 85 ? -0.337 -0.114 2.093 1.00 61.50 85 LEU A C 1
ATOM 638 O O . LEU A 1 85 ? -0.968 -0.517 3.065 1.00 61.50 85 LEU A O 1
ATOM 642 N N . ASP A 1 86 ? -0.076 1.174 1.882 1.00 73.62 86 ASP A N 1
ATOM 643 C CA . ASP A 1 86 ? -0.323 2.210 2.878 1.00 73.62 86 ASP A CA 1
ATOM 644 C C . ASP A 1 86 ? -1.826 2.494 3.062 1.00 73.62 86 ASP A C 1
ATOM 646 O O . ASP A 1 86 ? -2.326 2.567 4.180 1.00 73.62 86 ASP A O 1
ATOM 650 N N . GLU A 1 87 ? -2.603 2.522 1.976 1.00 78.88 87 GLU A N 1
ATOM 651 C CA . GLU A 1 87 ? -4.061 2.707 2.049 1.00 78.88 87 GLU A CA 1
ATOM 652 C C . GLU A 1 87 ? -4.788 1.463 2.590 1.00 78.88 87 GLU A C 1
ATOM 654 O O . GLU A 1 87 ? -5.773 1.562 3.324 1.00 78.88 87 GLU A O 1
ATOM 659 N N . SER A 1 88 ? -4.319 0.257 2.252 1.00 82.69 88 SER A N 1
ATOM 660 C CA . SER A 1 88 ? -4.865 -0.981 2.825 1.00 82.69 88 SER A CA 1
ATOM 661 C C . SER A 1 88 ? -4.550 -1.095 4.319 1.00 82.69 88 SER A C 1
ATOM 663 O O . SER A 1 88 ? -5.412 -1.492 5.111 1.00 82.69 88 SER A O 1
ATOM 665 N N . LEU A 1 89 ? -3.335 -0.710 4.719 1.00 84.75 89 LEU A N 1
ATOM 666 C CA . LEU A 1 89 ? -2.913 -0.668 6.115 1.00 84.75 89 LEU A CA 1
ATOM 667 C C . LEU A 1 89 ? -3.726 0.367 6.900 1.00 84.75 89 LEU A C 1
ATOM 669 O O . LEU A 1 89 ? -4.293 0.022 7.936 1.00 84.75 89 LEU A O 1
ATOM 673 N N . ARG A 1 90 ? -3.881 1.593 6.381 1.00 87.69 90 ARG A N 1
ATOM 674 C CA . ARG A 1 90 ? -4.713 2.639 7.001 1.00 87.69 90 ARG A CA 1
ATOM 675 C C . ARG A 1 90 ? -6.158 2.191 7.197 1.00 87.69 90 ARG A C 1
ATOM 677 O O . ARG A 1 90 ? -6.694 2.354 8.293 1.00 87.69 90 ARG A O 1
ATOM 684 N N . ARG A 1 91 ? -6.779 1.574 6.185 1.00 91.44 91 ARG A N 1
ATOM 685 C CA . ARG A 1 91 ? -8.152 1.045 6.299 1.00 91.44 91 ARG A CA 1
ATOM 686 C C . ARG A 1 91 ? -8.268 -0.048 7.358 1.00 91.44 91 ARG A C 1
ATOM 688 O O . ARG A 1 91 ? -9.217 -0.040 8.141 1.00 91.44 91 ARG A O 1
ATOM 695 N N . THR A 1 92 ? -7.288 -0.946 7.428 1.00 91.94 92 THR A N 1
ATOM 696 C CA . THR A 1 92 ? -7.260 -2.015 8.438 1.00 91.94 92 THR A CA 1
ATOM 697 C C . THR A 1 92 ? -7.109 -1.443 9.849 1.00 91.94 92 THR A C 1
ATOM 699 O O . THR A 1 92 ? -7.880 -1.802 10.738 1.00 91.94 92 THR A O 1
ATOM 702 N N . ILE A 1 93 ? -6.182 -0.498 10.047 1.00 93.44 93 ILE A N 1
ATOM 703 C CA . ILE A 1 93 ? -5.985 0.199 11.327 1.00 93.44 93 ILE A CA 1
ATOM 704 C C . ILE A 1 93 ? -7.275 0.907 11.757 1.00 93.44 93 ILE A C 1
ATOM 706 O O . ILE A 1 93 ? -7.701 0.766 12.902 1.00 93.44 93 ILE A O 1
ATOM 710 N N . HIS A 1 94 ? -7.933 1.618 10.838 1.00 95.94 94 HIS A N 1
ATOM 711 C CA . HIS A 1 94 ? -9.192 2.298 11.129 1.00 95.94 94 HIS A CA 1
ATOM 712 C C . HIS A 1 94 ? -10.298 1.316 11.543 1.00 95.94 94 HIS A C 1
ATOM 714 O O . HIS A 1 94 ? -10.992 1.547 12.532 1.00 95.94 94 HIS A O 1
ATOM 720 N N . SER A 1 95 ? -10.440 0.195 10.829 1.00 96.75 95 SER A N 1
ATOM 721 C CA . SER A 1 95 ? -11.433 -0.834 11.158 1.00 96.75 95 SER A CA 1
ATOM 722 C C . SER A 1 95 ? -11.181 -1.464 12.532 1.00 96.75 95 SER A C 1
ATOM 724 O O . SER A 1 95 ? -12.130 -1.697 13.282 1.00 96.75 95 SER A O 1
ATOM 726 N N . LEU A 1 96 ? -9.917 -1.720 12.882 1.00 95.94 96 LEU A N 1
ATOM 727 C CA . LEU A 1 96 ? -9.543 -2.261 14.191 1.00 95.94 96 LEU A CA 1
ATOM 728 C C . LEU A 1 96 ? -9.828 -1.270 15.324 1.00 95.94 96 LEU A C 1
ATOM 730 O O . LEU A 1 96 ? -10.322 -1.672 16.376 1.00 95.94 96 LEU A O 1
ATOM 734 N N . ASP A 1 97 ? -9.574 0.022 15.110 1.00 96.31 97 ASP A N 1
ATOM 735 C CA . ASP A 1 97 ? -9.868 1.057 16.103 1.00 96.31 97 ASP A CA 1
ATOM 736 C C . ASP A 1 97 ? -11.381 1.212 16.340 1.00 96.31 97 ASP A C 1
ATOM 738 O O . ASP A 1 97 ? -11.831 1.296 17.486 1.00 96.31 97 ASP A O 1
ATOM 742 N N . GLN A 1 98 ? -12.194 1.154 15.278 1.00 97.88 98 GLN A N 1
ATOM 743 C CA . GLN A 1 98 ? -13.657 1.143 15.404 1.00 97.88 98 GLN A CA 1
ATOM 744 C C . GLN A 1 98 ? -14.161 -0.102 16.138 1.00 97.88 98 GLN A C 1
ATOM 746 O O . GLN A 1 98 ? -15.001 0.003 17.034 1.00 97.88 98 GLN A O 1
ATOM 751 N N . TRP A 1 99 ? -13.621 -1.279 15.810 1.00 97.44 99 TRP A N 1
ATOM 752 C CA . TRP A 1 99 ? -13.966 -2.522 16.496 1.00 97.44 99 TRP A CA 1
ATOM 753 C C . TRP A 1 99 ? -13.614 -2.468 17.987 1.00 97.44 99 TRP A C 1
ATOM 755 O O . TRP A 1 99 ? -14.457 -2.780 18.829 1.00 97.44 99 TRP A O 1
ATOM 765 N N . ARG A 1 100 ? -12.417 -1.974 18.331 1.00 97.62 100 ARG A N 1
ATOM 766 C CA . ARG A 1 100 ? -11.987 -1.765 19.721 1.00 97.62 100 ARG A CA 1
ATOM 767 C C . ARG A 1 100 ? -12.929 -0.820 20.468 1.00 97.62 100 ARG A C 1
ATOM 769 O O . ARG A 1 100 ? -13.351 -1.137 21.578 1.00 97.62 100 ARG A O 1
ATOM 776 N N . LYS A 1 101 ? -13.272 0.328 19.875 1.00 97.75 101 LYS A N 1
ATOM 777 C CA . LYS A 1 101 ? -14.205 1.301 20.472 1.00 97.75 101 LYS A CA 1
ATOM 778 C C . LYS A 1 101 ? -15.582 0.688 20.715 1.00 97.75 101 LYS A C 1
ATOM 780 O O . LYS A 1 101 ? -16.175 0.926 21.764 1.00 97.75 101 LYS A O 1
ATOM 785 N N . ASN A 1 102 ? -16.075 -0.117 19.779 1.00 97.94 102 ASN A N 1
ATOM 786 C CA . ASN A 1 102 ? -17.359 -0.796 19.927 1.00 97.94 102 ASN A CA 1
ATOM 787 C C . ASN A 1 102 ? -17.328 -1.841 21.043 1.00 97.94 102 ASN A C 1
ATOM 789 O O . ASN A 1 102 ? -18.237 -1.847 21.867 1.00 97.94 102 ASN A O 1
ATOM 793 N N . LEU A 1 103 ? -16.268 -2.648 21.138 1.00 97.44 103 LEU A N 1
ATOM 794 C CA . LEU A 1 103 ? -16.111 -3.600 22.239 1.00 97.44 103 LEU A CA 1
ATOM 795 C C . LEU A 1 103 ? -16.102 -2.916 23.605 1.00 97.44 103 LEU A C 1
ATOM 797 O O . LEU A 1 103 ? -16.790 -3.375 24.513 1.00 97.44 103 LEU A O 1
ATOM 801 N N . ILE A 1 104 ? -15.361 -1.813 23.747 1.00 97.62 104 ILE A N 1
ATOM 802 C CA . ILE A 1 104 ? -15.317 -1.051 25.002 1.00 97.62 104 ILE A CA 1
ATOM 803 C C . ILE A 1 104 ? -16.722 -0.566 25.374 1.00 97.62 104 ILE A C 1
ATOM 805 O O . ILE A 1 104 ? -17.169 -0.826 26.487 1.00 97.62 104 ILE A O 1
ATOM 809 N N . ARG A 1 105 ? -17.461 0.031 24.428 1.00 97.75 105 ARG A N 1
ATOM 810 C CA . ARG A 1 105 ? -18.850 0.462 24.668 1.00 97.75 105 ARG A CA 1
ATOM 811 C C . ARG A 1 105 ? -19.760 -0.693 25.073 1.00 97.75 105 ARG A C 1
ATOM 813 O O . ARG A 1 105 ? -20.595 -0.525 25.954 1.00 97.75 105 ARG A O 1
ATOM 820 N N . THR A 1 106 ? -19.621 -1.859 24.444 1.00 97.81 106 THR A N 1
ATOM 821 C CA . THR A 1 106 ? -20.417 -3.042 24.797 1.00 97.81 106 THR A CA 1
ATOM 822 C C . THR A 1 106 ? -20.098 -3.523 26.210 1.00 97.81 106 THR A C 1
ATOM 824 O O . THR A 1 106 ? -21.019 -3.813 26.969 1.00 97.81 106 THR A O 1
ATOM 827 N N . ILE A 1 107 ? -18.818 -3.570 26.587 1.00 97.31 107 ILE A N 1
ATOM 828 C CA . ILE A 1 107 ? -18.398 -3.944 27.944 1.00 97.31 107 ILE A CA 1
ATOM 829 C C . ILE A 1 107 ? -18.964 -2.955 28.966 1.00 97.31 107 ILE A C 1
ATOM 831 O O . ILE A 1 107 ? -19.551 -3.377 29.960 1.00 97.31 107 ILE A O 1
ATOM 835 N N . GLU A 1 108 ? -18.833 -1.652 28.712 1.00 97.75 108 GLU A N 1
ATOM 836 C CA . GLU A 1 108 ? -19.364 -0.601 29.584 1.00 97.75 108 GLU A CA 1
ATOM 837 C C . GLU A 1 108 ? -20.883 -0.705 29.733 1.00 97.75 108 GLU A C 1
ATOM 839 O O . GLU A 1 108 ? -21.394 -0.645 30.850 1.00 97.75 108 GLU A O 1
ATOM 844 N N . TYR A 1 109 ? -21.599 -0.923 28.629 1.00 97.81 109 TYR A N 1
ATOM 845 C CA . TYR A 1 109 ? -23.045 -1.116 28.638 1.00 97.81 109 TYR A CA 1
ATOM 846 C C . TYR A 1 109 ? -23.452 -2.304 29.517 1.00 97.81 109 TYR A C 1
ATOM 848 O O . TYR A 1 109 ? -24.250 -2.138 30.439 1.00 97.81 109 TYR A O 1
ATOM 856 N N . VAL A 1 110 ? -22.858 -3.481 29.287 1.00 98.00 110 VAL A N 1
ATOM 857 C CA . VAL A 1 110 ? -23.165 -4.696 30.058 1.00 98.00 110 VAL A CA 1
ATOM 858 C C . VAL A 1 110 ? -22.822 -4.501 31.534 1.00 98.00 110 VAL A C 1
ATOM 860 O O . VAL A 1 110 ? -23.595 -4.886 32.410 1.00 98.00 110 VAL A O 1
ATOM 863 N N . TYR A 1 111 ? -21.684 -3.874 31.832 1.00 97.25 111 TYR A N 1
ATOM 864 C CA . TYR A 1 111 ? -21.286 -3.584 33.205 1.00 97.25 111 TYR A CA 1
ATOM 865 C C . TYR A 1 111 ? -22.306 -2.681 33.912 1.00 97.25 111 TYR A C 1
ATOM 867 O O . TYR A 1 111 ? -22.736 -2.993 35.024 1.00 97.25 111 TYR A O 1
ATOM 875 N N . GLN A 1 112 ? -22.738 -1.594 33.266 1.00 97.69 112 GLN A N 1
ATOM 876 C CA . GLN A 1 112 ? -23.732 -0.675 33.829 1.00 97.69 112 GLN A CA 1
ATOM 877 C C . GLN A 1 112 ? -25.102 -1.335 34.006 1.00 97.69 112 GLN A C 1
ATOM 879 O O . GLN A 1 112 ? -25.761 -1.114 35.025 1.00 97.69 112 GLN A O 1
ATOM 884 N N . GLU A 1 113 ? -25.518 -2.178 33.061 1.00 98.00 113 GLU A N 1
ATOM 885 C CA . GLU A 1 113 ? -26.754 -2.954 33.158 1.00 98.00 113 GLU A CA 1
ATOM 886 C C . GLU A 1 113 ? -26.721 -3.883 34.384 1.00 98.00 113 GLU A C 1
ATOM 888 O O . GLU A 1 113 ? -27.624 -3.850 35.226 1.00 98.00 113 GLU A O 1
ATOM 893 N N . LYS A 1 114 ? -25.639 -4.657 34.552 1.00 97.00 114 LYS A N 1
ATOM 894 C CA . LYS A 1 114 ? -25.476 -5.563 35.699 1.00 97.00 114 LYS A CA 1
ATOM 895 C C . LYS A 1 114 ? -25.374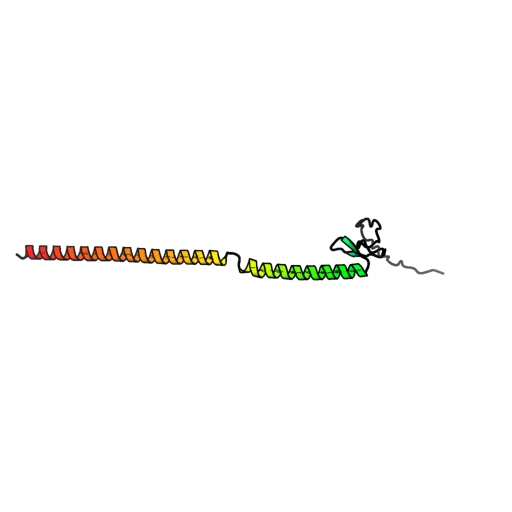 -4.817 37.020 1.00 97.00 114 LYS A C 1
ATOM 897 O O . LYS A 1 114 ? -26.013 -5.223 37.989 1.00 97.00 114 LYS A O 1
ATOM 902 N N . LEU A 1 115 ? -24.636 -3.712 37.065 1.00 97.38 115 LEU A N 1
ATOM 903 C CA . LEU A 1 115 ? -24.533 -2.885 38.263 1.00 97.38 115 LEU A CA 1
ATOM 904 C C . LEU A 1 115 ? -25.901 -2.323 38.672 1.00 97.38 115 LEU A C 1
ATOM 906 O O . LEU A 1 115 ? -26.247 -2.330 39.853 1.00 97.38 115 LEU A O 1
ATOM 910 N N . SER A 1 116 ? -26.691 -1.868 37.700 1.00 96.81 116 SER A N 1
ATOM 911 C CA . SER A 1 116 ? -28.043 -1.354 37.934 1.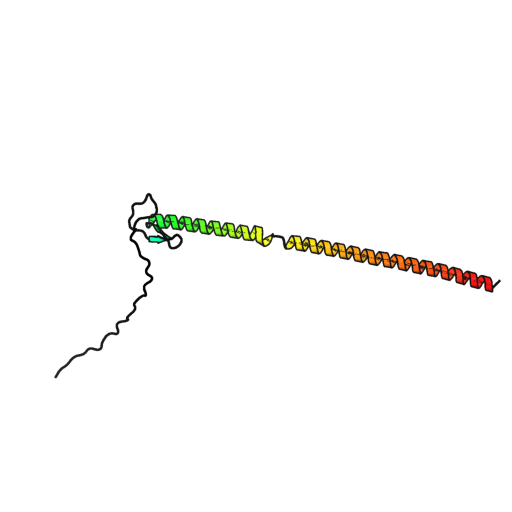00 96.81 116 SER A CA 1
ATOM 912 C C . SER A 1 116 ? -28.984 -2.452 38.432 1.00 96.81 116 SER A C 1
ATOM 914 O O . SER A 1 116 ? -29.728 -2.233 39.388 1.00 96.81 116 SER A O 1
ATOM 916 N N . SER A 1 117 ? -28.897 -3.654 37.855 1.00 97.12 117 SER A N 1
ATOM 917 C CA . SER A 1 117 ? -29.655 -4.823 38.310 1.00 97.12 117 SER A CA 1
ATOM 918 C C . SER A 1 117 ? -29.302 -5.212 39.751 1.00 97.12 117 SER A C 1
ATOM 920 O O . SER A 1 117 ? -30.201 -5.382 40.572 1.00 97.12 117 SER A O 1
ATOM 922 N N . ILE A 1 118 ? -28.012 -5.261 40.103 1.00 96.69 118 ILE A N 1
ATOM 923 C CA . ILE A 1 118 ? -27.565 -5.555 41.475 1.00 96.69 118 ILE A CA 1
ATOM 924 C C . ILE A 1 118 ? -28.081 -4.501 42.457 1.00 96.69 118 ILE A C 1
ATOM 926 O O . ILE A 1 118 ? -28.608 -4.857 43.510 1.00 96.69 118 ILE A O 1
ATOM 930 N N . LYS A 1 119 ? -27.974 -3.210 42.115 1.00 96.56 119 LYS A N 1
ATOM 931 C CA . LYS A 1 119 ? -28.503 -2.122 42.951 1.00 96.56 119 LYS A CA 1
ATOM 932 C C . LYS A 1 119 ? -30.006 -2.265 43.175 1.00 96.56 119 LYS A C 1
ATOM 934 O O . LYS A 1 119 ? -30.461 -2.125 44.306 1.00 96.56 119 LYS A O 1
ATOM 939 N N . SER A 1 120 ? -30.764 -2.572 42.122 1.00 96.75 120 SER A N 1
ATOM 940 C CA . SER A 1 120 ? -32.209 -2.787 42.221 1.00 96.75 120 SER A CA 1
ATOM 941 C C . SER A 1 120 ? -32.545 -3.969 43.136 1.00 96.75 120 SER A C 1
ATOM 943 O O . SER A 1 120 ? -33.340 -3.812 44.062 1.00 96.75 120 SER A O 1
ATOM 945 N N . ASN A 1 121 ? -31.873 -5.109 42.956 1.00 96.56 121 ASN A N 1
ATOM 946 C CA . ASN A 1 121 ? -32.066 -6.295 43.792 1.00 96.56 121 ASN A CA 1
ATOM 947 C C . ASN A 1 121 ? -31.721 -6.026 45.263 1.00 96.56 121 ASN A C 1
ATOM 949 O O . ASN A 1 121 ? -32.437 -6.472 46.155 1.00 96.56 121 ASN A O 1
ATOM 953 N N . TYR A 1 122 ? -30.648 -5.273 45.525 1.00 95.44 122 TYR A N 1
ATOM 954 C CA . TYR A 1 122 ? -30.262 -4.892 46.882 1.00 95.44 122 TYR A CA 1
ATOM 955 C C . TYR A 1 122 ? -31.332 -4.029 47.559 1.00 95.44 122 TYR A C 1
ATOM 957 O O . TYR A 1 122 ? -31.712 -4.317 48.690 1.00 95.44 122 TYR A O 1
ATOM 965 N N . ILE A 1 123 ? -31.862 -3.021 46.854 1.00 96.19 123 ILE A N 1
ATOM 966 C CA . ILE A 1 123 ? -32.944 -2.162 47.363 1.00 96.19 123 ILE A CA 1
ATOM 967 C C . ILE A 1 123 ? -34.203 -2.989 47.658 1.00 96.19 123 ILE A C 1
ATOM 969 O O . ILE A 1 123 ? -34.846 -2.806 48.690 1.00 96.19 123 ILE A O 1
ATOM 973 N N . GLN A 1 124 ? -34.563 -3.920 46.772 1.00 95.25 124 GLN A N 1
ATOM 974 C CA . GLN A 1 124 ? -35.704 -4.805 47.008 1.00 95.25 124 GLN A CA 1
ATOM 975 C C . GLN A 1 124 ? -35.494 -5.662 48.260 1.00 95.25 124 GLN A C 1
ATOM 977 O O . GLN A 1 124 ? -36.378 -5.721 49.113 1.00 95.25 124 GLN A O 1
ATOM 982 N N . LEU A 1 125 ? -34.316 -6.274 48.409 1.00 94.94 125 LEU A N 1
ATOM 983 C CA . LEU A 1 125 ? -33.992 -7.099 49.570 1.00 94.94 125 LEU A CA 1
ATOM 984 C C . LEU A 1 125 ? -34.009 -6.290 50.875 1.00 94.94 125 LEU A C 1
ATOM 986 O O . LEU A 1 125 ? -34.558 -6.759 51.870 1.00 94.94 125 LEU A O 1
ATOM 990 N N . SER A 1 126 ? -33.450 -5.075 50.881 1.00 94.25 126 SER A N 1
ATOM 991 C CA . SER A 1 126 ? -33.465 -4.220 52.072 1.00 94.25 126 SER A CA 1
ATOM 992 C C . SER A 1 126 ? -34.885 -3.855 52.495 1.00 94.25 126 SER A C 1
ATOM 994 O O . SER A 1 126 ? -35.187 -3.878 53.686 1.00 94.25 126 SER A O 1
ATOM 996 N N . ASN A 1 127 ? -35.769 -3.583 51.530 1.00 94.12 127 ASN A N 1
ATOM 997 C CA . ASN A 1 127 ? -37.171 -3.278 51.812 1.00 94.12 127 ASN A CA 1
ATOM 998 C C . ASN A 1 127 ? -37.903 -4.491 52.407 1.00 94.12 127 ASN A C 1
ATOM 1000 O O . ASN A 1 127 ? -38.621 -4.341 53.394 1.00 94.12 127 ASN A O 1
ATOM 1004 N N . TYR A 1 128 ? -37.676 -5.692 51.861 1.00 93.69 128 TYR A N 1
ATOM 1005 C CA . TYR A 1 128 ? -38.232 -6.936 52.409 1.00 93.69 128 TYR A CA 1
ATOM 1006 C C . TYR A 1 128 ? -37.784 -7.180 53.854 1.00 93.69 128 TYR A C 1
ATOM 1008 O O . TYR A 1 128 ? -38.603 -7.509 54.709 1.00 93.69 128 TYR A O 1
ATOM 1016 N N . LEU A 1 129 ? -36.494 -6.996 54.147 1.00 93.06 129 LEU A N 1
ATOM 1017 C CA . LEU A 1 129 ? -35.964 -7.189 55.499 1.00 93.06 129 LEU A CA 1
ATOM 1018 C C . LEU A 1 129 ? -36.539 -6.177 56.498 1.00 93.06 129 LEU A C 1
ATOM 1020 O O . LEU A 1 129 ? -36.852 -6.555 57.624 1.00 93.06 129 LEU A O 1
ATOM 1024 N N . GLN A 1 130 ? -36.717 -4.916 56.092 1.00 90.44 130 GLN A N 1
ATOM 1025 C CA . GLN A 1 130 ? -37.346 -3.898 56.938 1.00 90.44 130 GLN A CA 1
ATOM 1026 C C . GLN A 1 130 ? -38.814 -4.221 57.241 1.00 90.44 130 GLN A C 1
ATOM 1028 O O . GLN A 1 130 ? -39.231 -4.101 58.391 1.00 90.44 130 GLN A O 1
ATOM 1033 N N . GLN A 1 131 ? -39.585 -4.660 56.241 1.00 87.94 131 GLN A N 1
ATOM 1034 C CA . GLN A 1 131 ? -40.974 -5.089 56.445 1.00 87.94 131 GLN A CA 1
ATOM 1035 C C . GLN A 1 131 ? -41.056 -6.277 57.404 1.00 87.94 131 GLN A C 1
ATOM 1037 O O . GLN A 1 131 ? -41.813 -6.236 58.369 1.00 87.94 131 GLN A O 1
ATOM 1042 N N . PHE A 1 132 ? -40.211 -7.287 57.201 1.00 86.81 132 PHE A N 1
ATOM 1043 C CA . PHE A 1 132 ? -40.175 -8.467 58.059 1.00 86.81 132 PHE A CA 1
ATOM 1044 C C . PHE A 1 132 ? -39.822 -8.131 59.519 1.00 86.81 132 PHE A C 1
ATOM 1046 O O . PHE A 1 132 ? -40.419 -8.669 60.447 1.00 86.81 132 PHE A O 1
ATOM 1053 N N . GLN A 1 133 ? -38.881 -7.208 59.749 1.00 82.31 133 GLN A N 1
ATOM 1054 C CA . GLN A 1 133 ? -38.554 -6.730 61.099 1.00 82.31 133 GLN A CA 1
ATOM 1055 C C . GLN A 1 133 ? -39.714 -5.964 61.749 1.00 82.31 133 GLN A C 1
ATOM 1057 O O . GLN A 1 133 ? -39.952 -6.116 62.947 1.00 82.31 133 GLN A O 1
ATOM 1062 N N . PHE A 1 134 ? -40.448 -5.161 60.976 1.00 74.88 134 PHE A N 1
ATOM 1063 C CA . PHE A 1 134 ? -41.621 -4.437 61.467 1.00 74.88 134 PHE A CA 1
ATOM 1064 C C . PHE A 1 134 ? -42.752 -5.392 61.876 1.00 74.88 134 PHE A C 1
ATOM 1066 O O . PHE A 1 134 ? -43.325 -5.237 62.954 1.00 74.88 134 PHE A O 1
ATOM 1073 N N . GLU A 1 135 ? -43.014 -6.424 61.071 1.00 77.50 135 GLU A N 1
ATOM 1074 C CA . GLU A 1 135 ? -44.006 -7.464 61.376 1.00 77.50 135 GLU A CA 1
ATOM 1075 C C . GLU A 1 135 ? -43.662 -8.264 62.641 1.00 77.50 135 GLU A C 1
ATOM 1077 O O . GLU A 1 135 ? -44.564 -8.645 63.374 1.00 77.50 135 GLU A O 1
ATOM 1082 N N . GLN A 1 136 ? -42.378 -8.483 62.946 1.00 72.19 136 GLN A N 1
ATOM 1083 C CA . GLN A 1 136 ? -41.967 -9.147 64.195 1.00 72.19 136 GLN A CA 1
ATOM 1084 C C . GLN A 1 136 ? -42.030 -8.253 65.442 1.00 72.19 136 GLN A C 1
ATOM 1086 O O . GLN A 1 136 ? -41.965 -8.759 66.561 1.00 72.19 136 GLN A O 1
ATOM 1091 N N . SER A 1 137 ? -42.099 -6.934 65.256 1.00 67.81 137 SER A N 1
ATOM 1092 C CA . SER A 1 137 ? -42.108 -5.940 66.341 1.00 67.81 137 SER A CA 1
ATOM 1093 C C . SER A 1 137 ? -43.521 -5.477 66.729 1.00 67.81 137 SER A C 1
ATOM 1095 O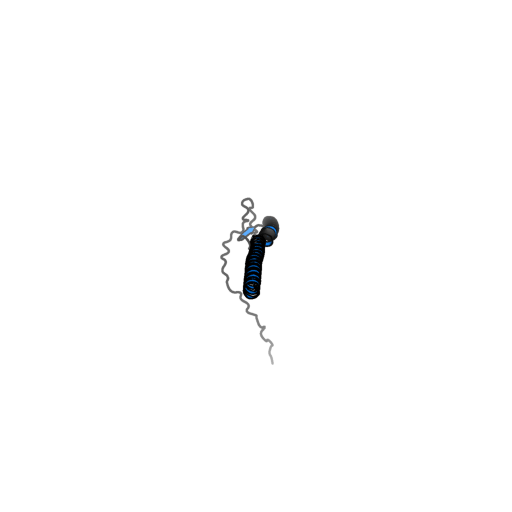 O . SER A 1 137 ? -43.654 -4.670 67.651 1.00 67.81 137 SER A O 1
ATOM 1097 N N . SER A 1 138 ? -44.540 -5.936 65.995 1.00 53.84 138 SER A N 1
ATOM 1098 C CA . SER A 1 138 ? -45.961 -5.580 66.134 1.00 53.84 138 SER A CA 1
ATOM 1099 C C . SER A 1 138 ? -46.733 -6.697 66.830 1.00 53.84 138 SER A C 1
ATOM 1101 O O . SER A 1 138 ? -47.636 -6.367 67.628 1.00 53.84 138 SER A O 1
#

Secondary structure (DSSP, 8-state):
------PPPP-----------------S-SSTT-----EEE-TTT--EEEHHHHHHHHHHHHHHHHHHHHHHHHHIIIIITTSSHHHHHHHHHHHHHHHHHHHHHHHHHHHHHHHHHHHHHHHHHHHHHHHHHHHHT-

pLDDT: mean 78.01, std 19.84, range [35.66, 98.0]

Foldseek 3Di:
DDDDDDDDDDDDDDDDDDPDPPPPDPQFFPPPVGRDSHWDADPVVRGTHDPVVVVVVVVVVVVVVVVVVVVVVCCCVVDVVDPDPVVVVVVVVVVVVVVVVVVVVVVVVVVVVVVVVVVVVVVVVVVVVVVVVVVVVD